Protein AF-A0A8I2C2F3-F1 (afdb_monomer_lite)

Secondary structure (DSSP, 8-state):
-PPPPEEGGGS-HHHHHTPEEEEEEEEEEE-TTS-EEEEEEEEEE-TTS-EEEEE---GGGT---EEEEE-HHHHHHHHHH-GGGB--

pLDDT: mean 77.22, std 12.94, range [40.31, 92.25]

Foldseek 3Di:
DFDDKAFPVPPDPQQVVQWDWWWWDWDWDADPVRDIDIWIWTWTAGPVGWIWIFTGDPVVVVDTTIIGTDDPVRVVVVCVVPVPITDD

Radius of gyration: 13.46 Å; chains: 1; bounding box: 31×28×35 Å

Sequence (88 aa):
MAPKAKPLRHLRARDIAEAVHFATRVSYKRWPTGVWFELRDRMVRTADGQFYLIEDHPIKLDGHEVARPYSLASVFAWLHDCPQQIEL

Organism: Bradyrhizobium elkanii (NCBI:txid29448)

Structure (mmCIF, N/CA/C/O backbone):
data_AF-A0A8I2C2F3-F1
#
_entry.id   AF-A0A8I2C2F3-F1
#
loop_
_atom_site.group_PDB
_atom_site.id
_atom_site.type_symbol
_atom_site.label_atom_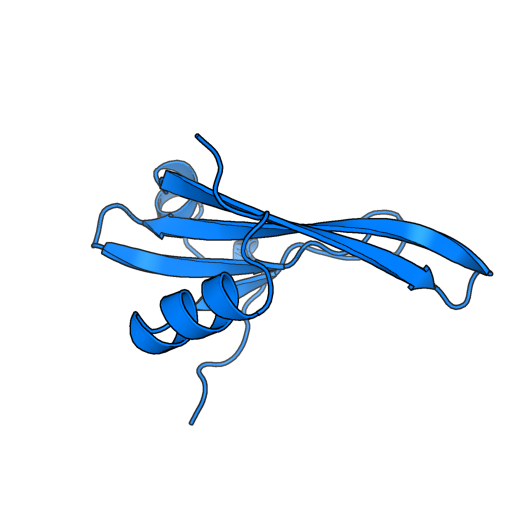id
_atom_site.label_alt_id
_atom_site.label_comp_id
_atom_site.label_asym_id
_atom_site.label_entity_id
_atom_site.label_seq_id
_atom_site.pdbx_PDB_ins_code
_atom_site.Cartn_x
_atom_site.Cartn_y
_atom_site.Cartn_z
_atom_site.occupancy
_atom_site.B_iso_or_equiv
_atom_site.auth_seq_id
_atom_site.auth_comp_id
_atom_site.auth_asym_id
_atom_site.auth_atom_id
_atom_site.pdbx_PDB_model_num
ATOM 1 N N . MET A 1 1 ? -18.004 -5.481 -3.463 1.00 40.31 1 MET A N 1
ATOM 2 C CA . MET A 1 1 ? -17.446 -4.475 -4.398 1.00 40.31 1 MET A CA 1
ATOM 3 C C . MET A 1 1 ? -16.192 -3.895 -3.769 1.00 40.31 1 MET A C 1
ATOM 5 O O . MET A 1 1 ? -16.293 -3.390 -2.659 1.00 40.31 1 MET A O 1
ATOM 9 N N . ALA A 1 2 ? -15.029 -4.012 -4.416 1.00 44.59 2 ALA A N 1
ATOM 10 C CA . ALA A 1 2 ? -13.811 -3.382 -3.910 1.00 44.59 2 ALA A CA 1
ATOM 11 C C . ALA A 1 2 ? -13.913 -1.852 -4.089 1.00 44.59 2 ALA A C 1
ATOM 13 O O . ALA A 1 2 ? -14.359 -1.399 -5.149 1.00 44.59 2 ALA A O 1
ATOM 14 N N . PRO A 1 3 ? -13.570 -1.047 -3.074 1.00 54.84 3 PRO A N 1
ATOM 15 C CA . PRO A 1 3 ? -13.619 0.407 -3.177 1.00 54.84 3 PRO A CA 1
ATOM 16 C C . PRO A 1 3 ? -12.673 0.922 -4.277 1.00 54.84 3 PRO A C 1
ATOM 18 O O . PRO A 1 3 ? -11.566 0.419 -4.455 1.00 54.84 3 PRO A O 1
ATOM 21 N N . LYS A 1 4 ? -13.131 1.922 -5.045 1.00 60.38 4 LYS A N 1
ATOM 22 C CA . LYS A 1 4 ? -12.370 2.501 -6.166 1.00 60.38 4 LYS A CA 1
ATOM 23 C C . LYS A 1 4 ? -11.096 3.186 -5.663 1.00 60.38 4 LYS A C 1
ATOM 25 O O . LYS A 1 4 ? -11.161 3.998 -4.741 1.00 60.38 4 LYS A O 1
ATOM 30 N N . ALA A 1 5 ? -9.976 2.896 -6.322 1.00 61.12 5 ALA A N 1
ATOM 31 C CA . ALA A 1 5 ? -8.702 3.576 -6.125 1.00 61.12 5 ALA A CA 1
ATOM 32 C C . ALA A 1 5 ? -8.844 5.085 -6.372 1.00 61.12 5 ALA A C 1
ATOM 34 O O . ALA A 1 5 ? -9.509 5.492 -7.330 1.00 61.12 5 ALA A O 1
ATOM 35 N N . LYS A 1 6 ? -8.246 5.917 -5.512 1.00 62.78 6 LYS A N 1
ATOM 36 C CA . LYS A 1 6 ? -8.292 7.378 -5.646 1.00 62.78 6 LYS A CA 1
ATOM 37 C C . LYS A 1 6 ? -6.873 7.947 -5.645 1.00 62.78 6 LYS A C 1
ATOM 39 O O . LYS A 1 6 ? -6.057 7.516 -4.833 1.00 62.78 6 LYS A O 1
ATOM 44 N N . PRO A 1 7 ? -6.564 8.928 -6.513 1.00 59.91 7 PRO A N 1
ATOM 45 C CA . PRO A 1 7 ? -5.280 9.620 -6.457 1.00 59.91 7 PRO A CA 1
ATOM 46 C C . PRO A 1 7 ? -5.051 10.186 -5.054 1.00 59.91 7 PRO A C 1
ATOM 48 O O . PRO A 1 7 ? -5.998 10.730 -4.477 1.00 59.91 7 PRO A O 1
ATOM 51 N N . LEU A 1 8 ? -3.818 10.110 -4.541 1.00 61.66 8 LEU A N 1
ATOM 52 C CA . LEU A 1 8 ? -3.483 10.495 -3.162 1.00 61.66 8 LEU A CA 1
ATOM 53 C C . LEU A 1 8 ? -3.989 11.904 -2.797 1.00 61.66 8 LEU A C 1
ATOM 55 O O . LEU A 1 8 ? -4.519 12.117 -1.713 1.00 61.66 8 LEU A O 1
ATOM 59 N N . ARG A 1 9 ? -3.940 12.836 -3.761 1.00 60.22 9 ARG A N 1
ATOM 60 C CA . ARG A 1 9 ? -4.427 14.226 -3.646 1.00 60.22 9 ARG A CA 1
ATOM 61 C C . ARG A 1 9 ? -5.917 14.391 -3.299 1.00 60.22 9 ARG A C 1
ATOM 63 O O . ARG A 1 9 ? -6.333 15.497 -2.978 1.00 60.22 9 ARG A O 1
ATOM 70 N N . HIS A 1 10 ? -6.728 13.336 -3.422 1.00 57.69 10 HIS A N 1
ATOM 71 C CA . HIS A 1 10 ? -8.159 13.352 -3.079 1.00 57.69 10 HIS A CA 1
ATOM 72 C C . HIS A 1 10 ? -8.465 12.739 -1.709 1.00 57.69 10 HIS A C 1
ATOM 74 O O . HIS A 1 10 ? -9.599 12.851 -1.239 1.00 57.69 10 HIS A O 1
ATOM 80 N N . LEU A 1 11 ? -7.492 12.087 -1.070 1.00 61.41 11 LEU A N 1
ATOM 81 C CA . LEU A 1 11 ? -7.520 11.940 0.378 1.00 61.41 11 LEU A CA 1
ATOM 82 C C . LEU A 1 11 ? -7.115 13.279 0.979 1.00 61.41 11 LEU A C 1
ATOM 84 O O . LEU A 1 11 ? -6.258 13.975 0.432 1.00 61.41 11 LEU A O 1
ATOM 88 N N . ARG A 1 12 ? -7.766 13.691 2.073 1.00 60.00 12 ARG A N 1
ATOM 89 C CA . ARG A 1 12 ? -7.368 14.937 2.731 1.00 60.00 12 ARG A CA 1
ATOM 90 C C . ARG A 1 12 ? -5.912 14.746 3.137 1.00 60.00 12 ARG A C 1
ATOM 92 O O . ARG A 1 12 ? -5.608 13.788 3.837 1.00 60.00 12 ARG A O 1
ATOM 99 N N . ALA A 1 13 ? -5.026 15.640 2.702 1.00 55.28 13 ALA A N 1
ATOM 100 C CA . ALA A 1 13 ? -3.591 15.525 2.962 1.00 55.28 13 ALA A CA 1
ATOM 101 C C . ALA A 1 13 ? -3.273 15.290 4.453 1.00 55.28 13 ALA A C 1
ATOM 103 O O . ALA A 1 13 ? -2.336 14.564 4.762 1.00 55.28 13 ALA A O 1
ATOM 104 N N . ARG A 1 14 ? -4.106 15.818 5.367 1.00 55.75 14 ARG A N 1
ATOM 105 C CA . ARG A 1 14 ? -3.987 15.582 6.814 1.00 55.75 14 ARG A CA 1
ATOM 106 C C . ARG A 1 14 ? -4.131 14.107 7.213 1.00 55.75 14 ARG A C 1
ATOM 108 O O . ARG A 1 14 ? -3.423 13.654 8.096 1.00 55.75 14 ARG A O 1
ATOM 115 N N . ASP A 1 15 ? -5.039 13.370 6.567 1.00 64.25 15 ASP A N 1
ATOM 116 C CA . ASP A 1 15 ? -5.405 12.017 6.995 1.00 64.25 15 ASP A CA 1
ATOM 117 C C . ASP A 1 15 ? -4.264 11.031 6.673 1.00 64.25 15 ASP A C 1
ATOM 119 O O . ASP A 1 15 ? -4.076 10.055 7.390 1.00 64.25 15 ASP A O 1
ATOM 123 N N . ILE A 1 16 ? -3.464 11.319 5.634 1.00 64.88 16 ILE A N 1
ATOM 124 C CA . ILE A 1 16 ? -2.244 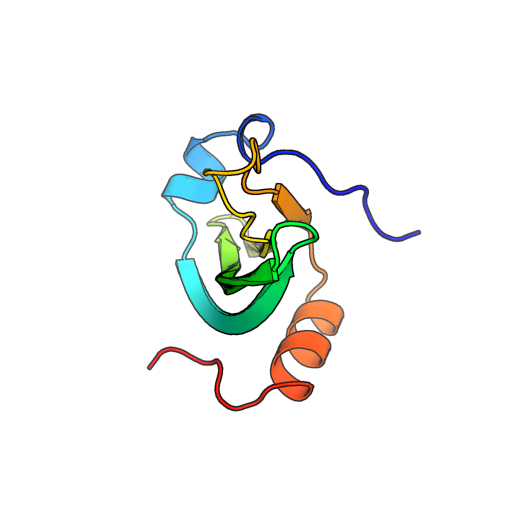10.568 5.288 1.00 64.88 16 ILE A CA 1
ATOM 125 C C . ILE A 1 16 ? -1.005 11.129 5.999 1.00 64.88 16 ILE A C 1
ATOM 127 O O . ILE A 1 16 ? -0.122 10.355 6.353 1.00 64.88 16 ILE A O 1
ATOM 131 N N . ALA A 1 17 ? -0.928 12.443 6.240 1.00 66.69 17 ALA A N 1
ATOM 132 C CA . ALA A 1 17 ? 0.210 13.055 6.934 1.00 66.69 17 ALA A CA 1
ATOM 133 C C . ALA A 1 17 ? 0.396 12.520 8.364 1.00 66.69 17 ALA A C 1
ATOM 135 O O . ALA A 1 17 ? 1.525 12.415 8.833 1.00 66.69 17 ALA A O 1
ATOM 136 N N . GLU A 1 18 ? -0.700 12.160 9.032 1.00 73.88 18 GLU A N 1
ATOM 137 C CA . GLU A 1 18 ? -0.692 11.553 10.370 1.00 73.88 18 GLU A CA 1
ATOM 138 C C . GLU A 1 18 ? -0.773 10.015 10.335 1.00 73.88 18 GLU A C 1
ATOM 140 O O . GLU A 1 18 ? -0.894 9.374 11.379 1.00 73.88 18 GLU A O 1
ATOM 145 N N . ALA A 1 19 ? -0.746 9.398 9.149 1.00 83.00 19 ALA A N 1
ATOM 146 C CA . ALA A 1 19 ? -0.860 7.952 9.029 1.00 83.00 19 ALA A CA 1
ATOM 147 C C . ALA A 1 19 ? 0.448 7.254 9.419 1.00 83.00 19 ALA A C 1
ATOM 149 O O . ALA A 1 19 ? 1.540 7.631 8.994 1.00 83.00 19 ALA A O 1
ATOM 150 N N . VAL A 1 20 ? 0.322 6.176 10.188 1.00 86.81 20 VAL A N 1
ATOM 151 C CA . VAL A 1 20 ? 1.440 5.306 10.543 1.00 86.81 20 VAL A CA 1
ATOM 152 C C . VAL A 1 20 ? 1.699 4.357 9.386 1.00 86.81 20 VAL A C 1
ATOM 154 O O . VAL A 1 20 ? 0.855 3.528 9.043 1.00 86.81 20 VAL A O 1
ATOM 157 N N . HIS A 1 21 ? 2.877 4.477 8.793 1.00 88.56 21 HIS A N 1
ATOM 158 C CA . HIS A 1 21 ? 3.418 3.506 7.858 1.00 88.56 21 HIS A CA 1
ATOM 159 C C . HIS A 1 21 ? 3.995 2.316 8.627 1.00 88.56 21 HIS A C 1
ATOM 161 O O . HIS A 1 21 ? 4.739 2.520 9.582 1.00 88.56 21 HIS A O 1
ATOM 167 N N . PHE A 1 22 ? 3.629 1.094 8.242 1.00 86.62 22 PHE A N 1
ATOM 168 C CA . PHE A 1 22 ? 4.062 -0.109 8.967 1.00 86.62 22 PHE A CA 1
ATOM 169 C C . PHE A 1 22 ? 4.562 -1.243 8.068 1.00 86.62 22 PHE A C 1
ATOM 171 O O . PHE A 1 22 ? 5.052 -2.252 8.576 1.00 86.62 22 PHE A O 1
ATOM 178 N N . ALA A 1 23 ? 4.418 -1.119 6.746 1.00 89.00 23 ALA A N 1
ATOM 179 C CA . ALA A 1 23 ? 4.936 -2.115 5.822 1.00 89.00 23 ALA A CA 1
ATOM 180 C C . ALA A 1 23 ? 5.171 -1.550 4.416 1.00 89.00 23 ALA A C 1
ATOM 182 O O . ALA A 1 23 ? 4.293 -0.881 3.863 1.00 89.00 23 ALA A O 1
ATOM 183 N N . THR A 1 24 ? 6.301 -1.924 3.811 1.00 88.81 24 THR A N 1
ATOM 184 C CA . THR A 1 24 ? 6.676 -1.573 2.434 1.00 88.81 24 THR A CA 1
ATOM 185 C C . THR A 1 24 ? 6.789 -2.819 1.570 1.00 88.81 24 THR A C 1
ATOM 187 O O . THR A 1 24 ? 7.555 -3.733 1.869 1.00 88.81 24 THR A O 1
ATOM 190 N N . ARG A 1 25 ? 6.122 -2.812 0.416 1.00 87.31 25 ARG A N 1
ATOM 191 C CA . ARG A 1 25 ? 6.382 -3.745 -0.679 1.00 87.31 25 ARG A CA 1
ATOM 192 C C . ARG A 1 25 ? 7.273 -3.108 -1.723 1.00 87.31 25 ARG A C 1
ATOM 194 O O . ARG A 1 25 ? 6.837 -2.226 -2.456 1.00 87.31 25 ARG A O 1
ATOM 201 N N . VAL A 1 26 ? 8.477 -3.650 -1.862 1.00 85.19 26 VAL A N 1
ATOM 202 C CA . VAL A 1 26 ? 9.354 -3.334 -2.988 1.00 85.19 26 VAL A CA 1
ATOM 203 C C . VAL A 1 26 ? 9.080 -4.308 -4.131 1.00 85.19 26 VAL A C 1
ATOM 205 O O . VAL A 1 26 ? 9.107 -5.523 -3.941 1.00 85.19 26 VAL A O 1
ATOM 208 N N . SER A 1 27 ? 8.814 -3.790 -5.326 1.00 83.88 27 SER A N 1
ATOM 209 C CA . SER A 1 27 ? 8.722 -4.595 -6.545 1.00 83.88 27 SER A CA 1
ATOM 210 C C . SER A 1 27 ? 9.484 -3.938 -7.687 1.00 83.88 27 SER A C 1
ATOM 212 O O . SER A 1 27 ? 9.554 -2.716 -7.777 1.00 83.88 27 SER A O 1
ATOM 214 N N . TYR A 1 28 ? 10.056 -4.746 -8.577 1.00 84.81 28 TYR A N 1
ATOM 215 C CA . TYR A 1 28 ? 10.705 -4.249 -9.785 1.00 84.81 28 TYR A CA 1
ATOM 216 C C . TYR A 1 28 ? 9.799 -4.507 -10.975 1.00 84.81 28 TYR A C 1
ATOM 218 O O . TYR A 1 28 ? 9.407 -5.645 -11.238 1.00 84.81 28 TYR A O 1
ATOM 226 N N . LYS A 1 29 ? 9.473 -3.456 -11.722 1.00 83.12 29 LYS A N 1
ATOM 227 C CA . LYS A 1 29 ? 8.655 -3.576 -12.927 1.00 83.12 29 LYS A CA 1
ATOM 228 C C . LYS A 1 29 ? 9.361 -2.915 -14.102 1.00 83.12 29 LYS A C 1
ATOM 230 O O . LYS A 1 29 ? 9.981 -1.860 -13.979 1.00 83.12 29 LYS A O 1
ATOM 235 N N . ARG A 1 30 ? 9.298 -3.585 -15.251 1.00 82.50 30 ARG A N 1
ATOM 236 C CA . ARG A 1 30 ? 9.843 -3.091 -16.514 1.00 82.50 30 ARG A CA 1
ATOM 237 C C . ARG A 1 30 ? 8.762 -2.310 -17.241 1.00 82.50 30 ARG A C 1
ATOM 239 O O . ARG A 1 30 ? 7.667 -2.830 -17.456 1.00 82.50 30 ARG A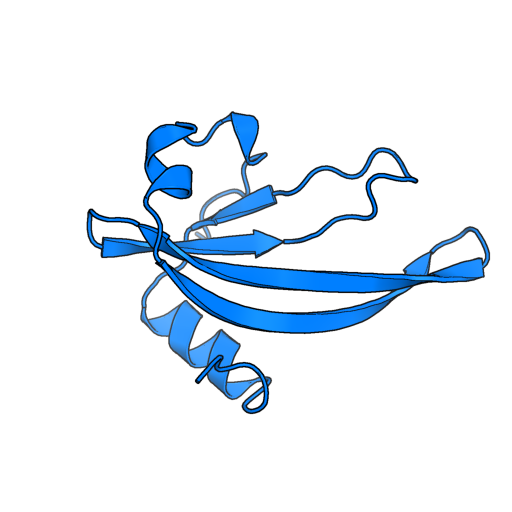 O 1
ATOM 246 N N . TRP A 1 31 ? 9.062 -1.074 -17.616 1.00 75.19 31 TRP A N 1
ATOM 247 C CA . TRP A 1 31 ? 8.144 -0.254 -18.407 1.00 75.19 31 TRP A CA 1
ATOM 248 C C . TRP A 1 31 ? 8.352 -0.458 -19.910 1.00 75.19 31 TRP A C 1
ATOM 250 O O . TRP A 1 31 ? 9.387 -0.990 -20.316 1.00 75.19 31 TRP A O 1
ATOM 260 N N . PRO A 1 32 ? 7.405 -0.007 -20.757 1.00 77.38 32 PRO A N 1
ATOM 261 C CA . PRO A 1 32 ? 7.537 -0.072 -22.216 1.00 77.38 32 PRO A CA 1
ATOM 262 C C . PRO A 1 32 ? 8.802 0.605 -22.766 1.00 77.38 32 PRO A C 1
ATOM 264 O O . PRO A 1 32 ? 9.275 0.244 -23.836 1.00 77.38 32 PRO A O 1
ATOM 267 N N . THR A 1 33 ? 9.395 1.536 -22.012 1.00 77.38 33 THR A N 1
ATOM 268 C CA . THR A 1 33 ? 10.689 2.170 -22.316 1.00 77.38 33 THR A CA 1
ATOM 269 C C . THR 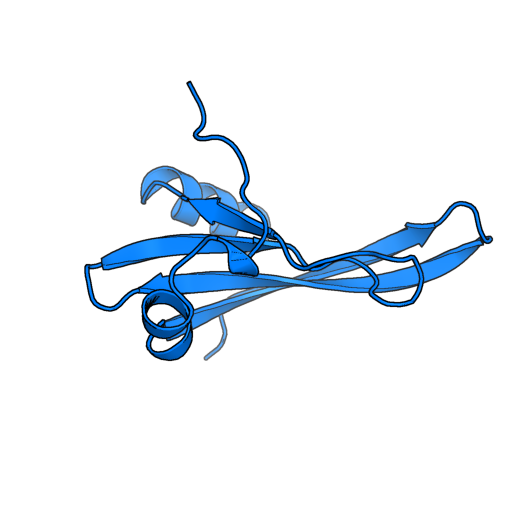A 1 33 ? 11.890 1.230 -22.155 1.00 77.38 33 THR A C 1
ATOM 271 O O . THR A 1 33 ? 13.017 1.609 -22.457 1.00 77.38 33 THR A O 1
ATOM 274 N N . GLY A 1 34 ? 11.684 0.009 -21.653 1.00 81.06 34 GLY A N 1
ATOM 275 C CA . GLY A 1 34 ? 12.722 -0.994 -21.428 1.00 81.06 34 GLY A CA 1
ATOM 276 C C . GLY A 1 34 ? 13.474 -0.847 -20.104 1.00 81.06 34 GLY A C 1
ATOM 277 O O . GLY A 1 34 ? 14.184 -1.780 -19.733 1.00 81.06 34 GLY A O 1
ATOM 278 N N . VAL A 1 35 ? 13.277 0.262 -19.386 1.00 83.25 35 VAL A N 1
ATOM 279 C CA . VAL A 1 35 ? 13.910 0.574 -18.097 1.00 83.25 35 VAL A CA 1
ATOM 280 C C . VAL A 1 35 ? 13.177 -0.131 -16.951 1.00 83.25 35 VAL A C 1
ATOM 282 O O . VAL A 1 35 ? 11.943 -0.187 -16.922 1.00 83.25 35 VAL A O 1
ATOM 285 N N . TRP A 1 36 ? 13.950 -0.675 -16.010 1.00 83.00 36 TRP A N 1
ATOM 286 C CA . TRP A 1 36 ? 13.440 -1.223 -14.756 1.00 83.00 36 TRP A CA 1
ATOM 287 C C . TRP A 1 36 ? 13.289 -0.117 -13.721 1.00 83.00 36 TRP A C 1
ATOM 289 O O . TRP A 1 36 ? 14.205 0.679 -13.520 1.00 83.00 36 TRP A O 1
ATOM 299 N N . PHE A 1 37 ? 12.143 -0.100 -13.052 1.00 83.06 37 PHE A N 1
ATOM 300 C CA . PHE A 1 37 ? 11.874 0.800 -11.942 1.00 83.06 37 PHE A CA 1
ATOM 301 C C . PHE A 1 37 ? 11.575 -0.019 -10.697 1.00 83.06 37 PHE A C 1
ATOM 303 O O . PHE A 1 37 ? 10.851 -1.016 -10.757 1.00 83.06 37 PHE A O 1
ATOM 310 N N . GLU A 1 38 ? 12.147 0.425 -9.586 1.00 85.25 38 GLU A N 1
ATOM 311 C CA . GLU A 1 38 ? 11.740 0.003 -8.256 1.00 85.25 38 GLU A CA 1
ATOM 312 C C . GLU A 1 38 ? 10.463 0.762 -7.883 1.00 85.25 38 GLU A C 1
ATOM 314 O O . GLU A 1 38 ? 10.417 1.984 -8.013 1.00 85.25 38 GLU A O 1
ATOM 319 N N . LEU A 1 39 ? 9.435 0.036 -7.460 1.00 85.25 39 LEU A N 1
ATOM 320 C CA . LEU A 1 39 ? 8.193 0.571 -6.914 1.00 85.25 39 LEU A CA 1
ATOM 321 C C . LEU A 1 39 ? 8.115 0.210 -5.444 1.00 85.25 39 LEU A C 1
ATOM 323 O O . LEU A 1 39 ? 8.385 -0.941 -5.085 1.00 85.25 39 LEU A O 1
ATOM 327 N N . ARG A 1 40 ? 7.710 1.171 -4.618 1.00 86.44 40 ARG A N 1
ATOM 328 C CA . ARG A 1 40 ? 7.561 0.986 -3.175 1.00 86.44 40 ARG A CA 1
ATOM 329 C C . ARG A 1 40 ? 6.124 1.238 -2.745 1.00 86.44 40 ARG A C 1
ATOM 331 O O . ARG A 1 40 ? 5.775 2.349 -2.357 1.00 86.44 40 ARG A O 1
ATOM 338 N N . ASP A 1 41 ? 5.297 0.198 -2.784 1.00 89.00 41 ASP A N 1
ATOM 339 C CA . ASP A 1 41 ? 3.946 0.314 -2.237 1.00 89.00 41 ASP A CA 1
ATOM 340 C C . ASP A 1 41 ? 4.019 0.343 -0.707 1.00 89.00 41 ASP A C 1
ATOM 342 O O . ASP A 1 41 ? 4.754 -0.439 -0.104 1.00 89.00 41 ASP A O 1
ATOM 346 N N . ARG A 1 42 ? 3.237 1.211 -0.068 1.00 88.94 42 ARG A N 1
ATOM 347 C CA . ARG A 1 42 ? 3.275 1.445 1.382 1.00 88.94 42 ARG A CA 1
ATOM 348 C C . ARG A 1 42 ? 1.919 1.165 2.002 1.00 88.94 42 ARG A C 1
ATOM 350 O O . ARG A 1 42 ? 0.916 1.741 1.579 1.00 88.94 42 ARG A O 1
ATOM 357 N N . MET A 1 43 ? 1.875 0.315 3.020 1.00 90.81 43 MET A N 1
ATOM 358 C CA . MET A 1 43 ? 0.673 0.103 3.819 1.00 90.81 43 MET A CA 1
ATOM 359 C C . MET A 1 43 ? 0.666 1.071 4.999 1.00 90.81 43 MET A C 1
ATOM 361 O O . MET A 1 43 ? 1.582 1.080 5.825 1.00 90.81 43 MET A O 1
ATOM 365 N N . VAL A 1 44 ? -0.384 1.883 5.081 1.00 90.31 44 VAL A N 1
ATOM 366 C CA . VAL A 1 44 ? -0.535 2.899 6.121 1.00 90.31 44 VAL A CA 1
ATOM 367 C C . VAL A 1 44 ? -1.835 2.713 6.889 1.00 90.31 44 VAL A C 1
ATOM 369 O O . VAL A 1 44 ? -2.855 2.283 6.340 1.00 90.31 44 VAL A O 1
ATOM 372 N N . ARG A 1 45 ? -1.804 3.061 8.174 1.00 90.44 45 ARG A N 1
ATOM 373 C CA . ARG A 1 45 ? -2.975 3.150 9.042 1.00 90.44 45 ARG A CA 1
ATOM 374 C C . ARG A 1 45 ? -3.169 4.598 9.470 1.00 90.44 45 ARG A C 1
ATOM 376 O O . ARG A 1 45 ? -2.292 5.179 10.099 1.00 90.44 45 ARG A O 1
ATOM 383 N N . THR A 1 46 ? -4.310 5.176 9.138 1.00 88.88 46 THR A N 1
ATOM 384 C CA . THR A 1 46 ? -4.674 6.542 9.528 1.00 88.88 46 THR A CA 1
ATOM 385 C C . THR A 1 46 ? -5.040 6.613 11.015 1.00 88.88 46 THR A C 1
ATOM 387 O O . THR A 1 46 ? -5.319 5.592 11.651 1.00 88.88 46 THR A O 1
ATOM 390 N N . ALA A 1 47 ? -5.061 7.821 11.586 1.00 85.12 47 ALA A N 1
ATOM 391 C CA . ALA A 1 47 ? -5.361 8.038 13.007 1.00 85.12 47 ALA A CA 1
ATOM 392 C C . ALA A 1 47 ? -6.764 7.549 13.430 1.00 85.12 47 ALA A C 1
ATOM 394 O O . ALA A 1 47 ? -6.955 7.093 14.555 1.00 85.12 47 ALA A O 1
ATOM 395 N N . ASP A 1 48 ? -7.738 7.577 12.516 1.00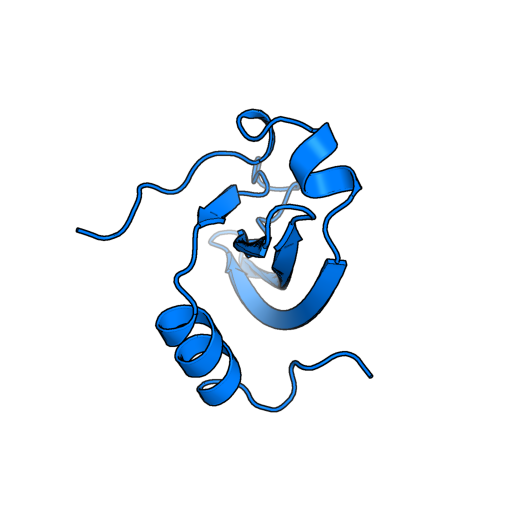 87.06 48 ASP A N 1
ATOM 396 C CA . ASP A 1 48 ? -9.092 7.029 12.705 1.00 87.06 48 ASP A CA 1
ATOM 397 C C . ASP A 1 48 ? -9.165 5.496 12.527 1.00 87.06 48 ASP A C 1
ATOM 399 O O . ASP A 1 48 ? -10.240 4.896 12.589 1.00 87.06 48 ASP A O 1
ATOM 403 N N . GLY A 1 49 ? -8.020 4.842 12.323 1.00 87.00 49 GLY A N 1
ATOM 404 C CA . GLY A 1 49 ? -7.890 3.395 12.247 1.00 87.00 49 GLY A CA 1
ATOM 405 C C . GLY A 1 49 ? -8.232 2.782 10.890 1.00 87.00 49 GLY A C 1
ATOM 406 O O . GLY A 1 49 ? -8.302 1.555 10.811 1.00 87.00 49 GLY A O 1
ATOM 407 N N . GLN A 1 50 ? -8.426 3.584 9.840 1.00 90.50 50 GLN A N 1
ATOM 408 C CA . GLN A 1 50 ? -8.595 3.075 8.478 1.00 90.50 50 GLN A CA 1
ATOM 409 C C . GLN A 1 50 ? -7.250 2.644 7.879 1.00 90.50 50 GLN A C 1
ATOM 411 O O . GLN A 1 50 ? -6.195 3.181 8.215 1.00 90.50 50 GLN A O 1
ATOM 416 N N . PHE A 1 51 ? -7.286 1.669 6.971 1.00 90.69 51 PHE A N 1
ATOM 417 C CA . PHE A 1 51 ? -6.094 1.172 6.286 1.00 90.69 51 PHE A CA 1
ATOM 418 C C . PHE A 1 51 ? -6.099 1.594 4.826 1.00 90.69 51 PHE A C 1
ATOM 420 O O . PHE A 1 51 ? -7.130 1.515 4.152 1.00 90.69 51 PHE A O 1
ATOM 427 N N . TYR A 1 52 ? -4.934 1.987 4.324 1.00 90.69 52 TYR A N 1
ATOM 428 C CA . TYR A 1 52 ? -4.737 2.312 2.921 1.00 90.69 52 TYR A CA 1
ATOM 429 C C . TYR A 1 52 ? -3.447 1.692 2.398 1.00 90.69 52 TYR A C 1
ATOM 431 O O . TYR A 1 52 ? -2.410 1.756 3.052 1.00 90.69 52 TYR A O 1
ATOM 439 N N . LEU A 1 53 ? -3.509 1.159 1.181 1.00 90.81 53 LEU A N 1
ATOM 440 C CA . LEU A 1 53 ? -2.330 0.886 0.375 1.00 90.81 53 LEU A CA 1
ATOM 441 C C . LEU A 1 53 ? -2.056 2.107 -0.497 1.00 90.81 53 LEU A C 1
ATOM 443 O O . LEU A 1 53 ? -2.898 2.481 -1.317 1.00 90.81 53 LEU A O 1
ATOM 447 N N . ILE A 1 54 ? -0.890 2.710 -0.323 1.00 89.44 54 ILE A N 1
ATOM 448 C CA . ILE A 1 54 ? -0.354 3.720 -1.225 1.00 89.44 54 ILE A CA 1
ATOM 449 C C . ILE A 1 54 ? 0.483 2.984 -2.265 1.00 89.44 54 ILE A C 1
ATOM 451 O O . ILE A 1 54 ? 1.556 2.482 -1.950 1.00 89.44 54 ILE A O 1
ATOM 455 N N . GLU A 1 55 ? -0.028 2.885 -3.486 1.00 87.56 55 GLU A N 1
ATOM 456 C CA . GLU A 1 55 ? 0.701 2.321 -4.618 1.00 87.56 55 GLU A CA 1
ATOM 457 C C . GLU A 1 55 ? 1.614 3.389 -5.209 1.00 87.56 55 GLU A C 1
ATOM 459 O O . GLU A 1 55 ? 1.160 4.488 -5.562 1.00 87.56 55 GLU A O 1
ATOM 464 N N . ASP A 1 56 ? 2.892 3.047 -5.318 1.00 82.81 56 ASP A N 1
ATOM 465 C CA . ASP A 1 56 ? 3.869 3.905 -5.965 1.00 82.81 56 ASP A CA 1
ATOM 466 C C . ASP A 1 56 ? 3.777 3.740 -7.486 1.00 82.81 56 ASP A C 1
ATOM 468 O O . ASP A 1 56 ? 3.562 2.653 -8.032 1.00 82.81 56 ASP A O 1
ATOM 472 N N . HIS A 1 57 ? 3.937 4.851 -8.190 1.00 76.12 57 HIS A N 1
ATOM 473 C CA . HIS A 1 57 ? 3.953 4.890 -9.640 1.00 76.12 57 HIS A CA 1
ATOM 474 C C . HIS A 1 57 ? 5.149 5.727 -10.085 1.00 76.12 57 HIS A C 1
ATOM 476 O O . HIS A 1 57 ? 5.376 6.797 -9.523 1.00 76.12 57 HIS A O 1
ATOM 482 N N . PRO A 1 58 ? 5.890 5.312 -11.131 1.00 69.38 58 PRO A N 1
ATOM 483 C CA . PRO A 1 58 ? 7.083 6.031 -11.538 1.00 69.38 58 PRO A CA 1
ATOM 484 C C . PRO A 1 58 ? 6.717 7.449 -11.975 1.00 69.38 58 PRO A C 1
ATOM 486 O O . PRO A 1 58 ? 6.187 7.669 -13.063 1.00 69.38 58 PRO A O 1
ATOM 489 N N . ILE A 1 59 ? 7.052 8.416 -11.120 1.00 63.81 59 ILE A N 1
ATOM 490 C CA . ILE A 1 59 ? 6.774 9.846 -11.312 1.00 63.81 59 ILE A CA 1
ATOM 491 C C . ILE A 1 59 ? 7.393 10.349 -12.623 1.00 63.81 59 ILE A C 1
ATOM 493 O O . ILE A 1 59 ? 6.820 11.190 -13.306 1.00 63.81 59 ILE A O 1
ATOM 497 N N . LYS A 1 60 ? 8.534 9.770 -13.032 1.00 60.75 60 LYS A N 1
ATOM 498 C CA . LYS A 1 60 ? 9.221 10.076 -14.301 1.00 60.75 60 LYS A CA 1
ATOM 499 C C . LYS A 1 60 ? 8.420 9.710 -15.562 1.00 60.75 60 LYS A C 1
ATOM 501 O O . LYS A 1 60 ? 8.869 10.019 -16.658 1.00 60.75 60 LYS A O 1
ATOM 506 N N . LEU A 1 61 ? 7.290 9.020 -15.417 1.00 64.50 61 LEU A N 1
ATOM 507 C CA . LEU A 1 61 ? 6.391 8.608 -16.497 1.00 64.50 61 LEU A CA 1
ATOM 508 C C . LEU A 1 61 ? 4.970 9.145 -16.266 1.00 64.50 61 LEU A C 1
ATOM 510 O O . LEU A 1 61 ? 3.998 8.445 -16.541 1.00 64.50 61 LEU A O 1
ATOM 514 N N . ASP A 1 62 ? 4.863 10.341 -15.682 1.00 66.25 62 ASP A N 1
ATOM 515 C CA . ASP A 1 62 ? 3.601 10.982 -15.284 1.00 66.25 62 ASP A CA 1
ATOM 516 C C . ASP A 1 62 ? 2.759 10.141 -14.305 1.00 66.25 62 ASP A C 1
ATOM 518 O O . ASP A 1 62 ? 1.549 10.326 -14.152 1.00 66.25 62 ASP A O 1
ATOM 522 N N . GLY A 1 63 ? 3.406 9.196 -13.615 1.00 66.50 63 GLY A N 1
ATOM 523 C CA . GLY A 1 63 ? 2.803 8.422 -12.544 1.00 66.50 63 GLY A CA 1
ATOM 524 C C . GLY A 1 63 ? 2.486 9.299 -11.335 1.00 66.50 63 GLY A C 1
ATOM 525 O O . GLY A 1 63 ? 3.226 10.221 -10.992 1.00 66.50 63 GLY A O 1
ATOM 526 N N . HIS A 1 64 ? 1.389 8.985 -10.654 1.00 72.31 64 HIS A N 1
ATOM 527 C CA . HIS A 1 64 ? 1.047 9.584 -9.370 1.00 72.31 64 HIS A CA 1
ATOM 528 C C . HIS A 1 64 ? 0.805 8.482 -8.356 1.00 72.31 64 HIS A C 1
ATOM 530 O O . HIS A 1 64 ? 0.200 7.471 -8.703 1.00 72.31 64 HIS A O 1
ATOM 536 N N . GLU A 1 65 ? 1.200 8.711 -7.107 1.00 80.75 65 GLU A N 1
ATOM 537 C CA . GLU A 1 65 ? 0.814 7.823 -6.018 1.00 80.75 65 GLU A CA 1
ATOM 538 C C . GLU A 1 65 ? -0.715 7.748 -5.907 1.00 80.75 65 GLU A C 1
ATOM 540 O O . GLU A 1 65 ? -1.442 8.754 -5.998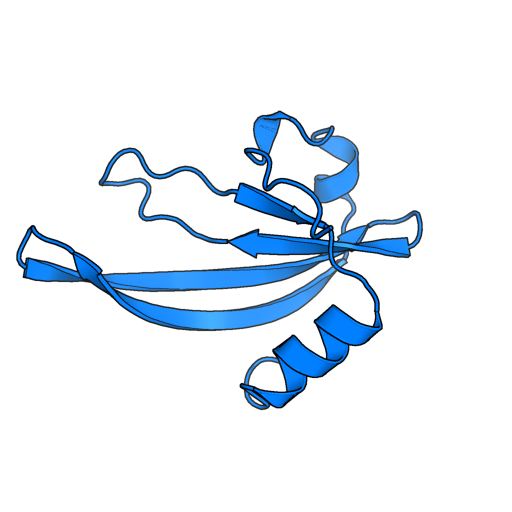 1.00 80.75 65 GLU A O 1
ATOM 545 N N . VAL A 1 66 ? -1.217 6.535 -5.708 1.00 80.94 66 VAL A N 1
ATOM 546 C CA . VAL A 1 66 ? -2.647 6.258 -5.585 1.00 80.94 66 VAL A CA 1
ATOM 547 C C . VAL A 1 66 ? -2.884 5.572 -4.256 1.00 80.94 66 VAL A C 1
ATOM 549 O O . VAL A 1 66 ? -2.226 4.592 -3.934 1.00 80.94 66 VAL A O 1
ATOM 552 N N . ALA A 1 67 ? -3.857 6.059 -3.494 1.00 85.44 67 ALA A N 1
ATOM 553 C CA . ALA A 1 67 ? -4.261 5.420 -2.256 1.00 85.44 67 ALA A CA 1
ATOM 554 C C . ALA A 1 67 ? -5.535 4.598 -2.474 1.00 85.44 67 ALA A C 1
ATOM 556 O O . ALA A 1 67 ? -6.547 5.068 -3.014 1.00 85.44 67 ALA A O 1
ATOM 557 N N . ARG A 1 68 ? -5.491 3.346 -2.026 1.00 87.38 68 ARG A N 1
ATOM 558 C CA . ARG A 1 68 ? -6.611 2.408 -2.051 1.00 87.38 68 ARG A CA 1
ATOM 559 C C . ARG A 1 68 ? -6.990 2.039 -0.625 1.00 87.38 68 ARG A C 1
ATOM 561 O O . ARG A 1 68 ? -6.115 1.590 0.105 1.00 87.38 68 ARG A O 1
ATOM 568 N N . PRO A 1 69 ? -8.256 2.192 -0.215 1.00 90.19 69 PRO A N 1
ATOM 569 C CA . PRO A 1 69 ? -8.685 1.738 1.102 1.00 90.19 69 PRO A CA 1
ATOM 570 C C . PRO A 1 69 ? -8.686 0.209 1.174 1.00 90.19 69 PRO A C 1
ATOM 572 O O . PRO A 1 69 ? -9.109 -0.471 0.235 1.00 90.19 69 PRO A O 1
ATOM 575 N N . TYR A 1 70 ? -8.211 -0.317 2.296 1.00 90.75 70 TYR A N 1
ATOM 576 C CA . TYR A 1 70 ? -8.071 -1.740 2.579 1.00 90.75 70 TYR A CA 1
ATOM 577 C C . TYR A 1 70 ? -8.911 -2.119 3.799 1.00 90.75 70 TYR A C 1
ATOM 579 O O . TYR A 1 70 ? -9.001 -1.382 4.778 1.00 90.75 70 TYR A O 1
ATOM 587 N N . SER A 1 71 ? -9.527 -3.300 3.746 1.00 90.81 71 SER A N 1
ATOM 588 C CA . SER A 1 71 ? -10.089 -3.928 4.944 1.00 90.81 71 SER A CA 1
ATOM 589 C C . SER A 1 71 ? -8.979 -4.606 5.749 1.00 90.81 71 SER A C 1
ATOM 591 O O . SER A 1 71 ? -7.952 -4.970 5.178 1.00 90.81 71 SER A O 1
ATOM 593 N N . LEU A 1 72 ? -9.198 -4.867 7.040 1.00 90.19 72 LEU A N 1
ATOM 594 C CA . LEU A 1 72 ? -8.225 -5.597 7.864 1.00 90.19 72 LEU A CA 1
ATOM 595 C C . LEU A 1 72 ? -7.881 -6.982 7.279 1.00 90.19 72 LEU A C 1
ATOM 597 O O . LEU A 1 72 ? -6.716 -7.365 7.241 1.00 90.19 72 LEU A O 1
ATOM 601 N N . ALA A 1 73 ? -8.872 -7.705 6.748 1.00 92.25 73 ALA A N 1
ATOM 602 C CA . ALA A 1 73 ? -8.639 -8.986 6.076 1.00 92.25 73 ALA A CA 1
ATOM 603 C C . ALA A 1 73 ? -7.749 -8.828 4.829 1.00 92.25 73 ALA A C 1
ATOM 605 O O . ALA A 1 73 ? -6.864 -9.644 4.584 1.00 92.25 73 ALA A O 1
ATOM 606 N N . SER A 1 74 ? -7.944 -7.748 4.066 1.00 90.56 74 SER A N 1
ATOM 607 C CA . SER A 1 74 ? -7.104 -7.418 2.910 1.00 90.56 74 SER A CA 1
ATOM 608 C C . SER A 1 74 ? -5.677 -7.035 3.310 1.00 90.56 74 SER A C 1
ATOM 610 O O . SER A 1 74 ? -4.755 -7.336 2.560 1.00 90.56 74 SER A O 1
ATOM 612 N N . VAL A 1 75 ? -5.483 -6.402 4.473 1.00 89.44 75 VAL A N 1
ATOM 613 C CA . VAL A 1 75 ? -4.145 -6.118 5.023 1.00 89.44 75 VAL A CA 1
ATOM 614 C C . VAL A 1 75 ? -3.415 -7.422 5.334 1.00 89.44 75 VAL A C 1
ATOM 616 O O . VAL A 1 75 ? -2.284 -7.596 4.895 1.00 89.44 75 VAL A O 1
ATOM 619 N N . PHE A 1 76 ? -4.066 -8.364 6.025 1.00 89.44 76 PHE A N 1
ATOM 620 C CA . PHE A 1 76 ? -3.454 -9.663 6.321 1.00 89.44 76 PHE A CA 1
ATOM 621 C C . PHE A 1 76 ? -3.111 -10.454 5.060 1.00 89.44 76 PHE A C 1
ATOM 623 O O . PHE A 1 76 ? -2.014 -10.996 4.976 1.00 89.44 76 PHE A O 1
ATOM 630 N N . ALA A 1 77 ? -4.010 -10.486 4.072 1.00 88.94 77 ALA A N 1
ATOM 631 C CA . ALA A 1 77 ? -3.730 -11.130 2.790 1.00 88.94 77 ALA A CA 1
ATOM 632 C C . ALA A 1 77 ? -2.505 -10.505 2.101 1.00 88.94 77 ALA A C 1
ATOM 634 O O . ALA A 1 77 ? -1.604 -11.216 1.671 1.00 88.94 77 ALA A O 1
ATOM 635 N N . TRP A 1 78 ? -2.434 -9.171 2.073 1.00 86.88 78 TRP A N 1
ATOM 636 C CA . TRP A 1 78 ? -1.315 -8.448 1.472 1.00 86.88 78 TRP A CA 1
ATOM 637 C C . TRP A 1 78 ? 0.021 -8.730 2.178 1.00 86.88 78 TRP A C 1
ATOM 639 O O . TRP A 1 78 ? 1.020 -8.964 1.505 1.00 86.88 78 TRP A O 1
ATOM 649 N N . LEU A 1 79 ? 0.032 -8.772 3.516 1.00 85.62 79 LEU A N 1
ATOM 650 C CA . LEU A 1 79 ? 1.225 -9.116 4.302 1.00 85.62 79 LEU A CA 1
ATOM 651 C C . LEU A 1 79 ? 1.647 -10.580 4.115 1.00 85.62 79 LEU A C 1
ATOM 653 O O . LEU A 1 79 ? 2.837 -10.884 4.091 1.00 85.62 79 LEU A O 1
ATOM 657 N N . HIS A 1 80 ? 0.682 -11.492 3.986 1.00 83.50 80 HIS A N 1
ATOM 658 C CA . HIS A 1 80 ? 0.950 -12.916 3.794 1.00 83.50 80 HIS A CA 1
ATOM 659 C C . HIS A 1 80 ? 1.612 -13.200 2.441 1.00 83.50 80 HIS A C 1
ATOM 661 O O . HIS A 1 80 ? 2.530 -14.015 2.365 1.00 83.50 80 HIS A O 1
ATOM 667 N N . ASP A 1 81 ? 1.181 -12.511 1.382 1.00 79.56 81 ASP A N 1
ATOM 668 C CA . ASP A 1 81 ? 1.739 -12.688 0.038 1.00 79.56 81 ASP A CA 1
ATOM 669 C C . ASP A 1 81 ? 3.221 -12.301 -0.039 1.00 79.56 81 ASP A C 1
ATOM 671 O O . ASP A 1 81 ? 3.932 -12.741 -0.944 1.00 79.56 81 ASP A O 1
ATOM 675 N N . CYS A 1 82 ? 3.709 -11.493 0.903 1.00 67.56 82 CYS A N 1
ATOM 676 C CA . CYS A 1 82 ? 5.091 -11.049 0.945 1.00 67.56 82 CYS A CA 1
ATOM 677 C C . CYS A 1 82 ? 5.551 -10.771 2.397 1.00 67.56 82 CYS A C 1
ATOM 679 O O . CYS A 1 82 ? 5.607 -9.621 2.835 1.00 67.56 82 CYS A O 1
ATOM 681 N N . PRO A 1 83 ? 5.974 -11.800 3.147 1.00 61.44 83 PRO A N 1
ATOM 682 C CA . PRO A 1 83 ? 6.277 -11.686 4.580 1.00 61.44 83 PRO A CA 1
ATOM 683 C C . PRO A 1 83 ? 7.513 -10.830 4.914 1.00 61.44 83 PRO A C 1
ATOM 685 O O . PRO A 1 83 ? 7.739 -10.488 6.069 1.00 61.44 83 PRO A O 1
ATOM 688 N N . GLN A 1 84 ? 8.314 -10.460 3.913 1.00 63.19 84 GLN A N 1
ATOM 689 C CA . GLN A 1 84 ? 9.543 -9.669 4.058 1.00 63.19 84 GLN A CA 1
ATOM 690 C C . GLN A 1 84 ? 9.281 -8.153 4.208 1.00 63.19 84 GLN A C 1
ATOM 692 O O . GLN A 1 84 ? 10.220 -7.366 4.176 1.00 63.19 84 GLN A O 1
ATOM 697 N N . GLN A 1 85 ? 8.014 -7.735 4.304 1.00 65.38 85 GLN A N 1
ATOM 698 C CA . GLN A 1 85 ? 7.572 -6.350 4.083 1.00 65.38 85 GLN A CA 1
ATOM 699 C C . GLN A 1 85 ? 7.299 -5.538 5.348 1.00 65.38 85 GLN A C 1
ATOM 701 O O . GLN A 1 85 ? 6.951 -4.367 5.236 1.00 65.38 85 GLN A O 1
ATOM 706 N N . ILE A 1 86 ? 7.410 -6.136 6.534 1.00 66.94 86 ILE A N 1
ATOM 707 C CA . ILE A 1 86 ? 7.126 -5.447 7.799 1.00 66.94 86 ILE A CA 1
ATOM 708 C C . ILE A 1 86 ? 8.352 -4.623 8.194 1.00 66.94 86 ILE A C 1
ATOM 710 O O . ILE A 1 86 ? 9.446 -5.170 8.334 1.00 66.94 86 ILE A O 1
ATOM 714 N N . GLU A 1 87 ? 8.164 -3.316 8.371 1.00 62.41 87 GLU A N 1
ATOM 715 C CA . GLU A 1 87 ? 9.207 -2.441 8.909 1.00 62.41 87 GLU A CA 1
ATOM 716 C C . GLU A 1 87 ? 9.251 -2.618 10.436 1.00 62.41 87 GLU A C 1
ATOM 718 O O . GLU A 1 87 ? 8.213 -2.543 11.097 1.00 62.41 87 GLU A O 1
ATOM 723 N N . LEU A 1 88 ? 10.437 -2.943 10.970 1.00 53.94 88 LEU A N 1
ATOM 724 C CA . LEU A 1 88 ? 10.703 -3.122 12.406 1.00 53.94 88 LEU A CA 1
ATOM 725 C C . LEU A 1 88 ? 10.993 -1.788 13.098 1.00 53.94 88 LEU A C 1
ATOM 727 O O . LEU A 1 88 ? 11.735 -0.975 12.502 1.00 53.94 88 LEU A O 1
#